Protein AF-A0A3N5QAY3-F1 (afdb_monomer_lite)

Secondary structure (DSSP, 8-state):
-HHHHHHHHHHGGGG-PPPP--S-HHHHHHHHHS-TT---------SSSSTTHHHHHH-GGGTS-HHHHHHHTTTS-GGGSS-GGG--

pLDDT: mean 85.45, std 8.14, range [61.5, 97.25]

Structure (mmCIF, N/CA/C/O backbone):
data_AF-A0A3N5QAY3-F1
#
_entry.id   AF-A0A3N5QAY3-F1
#
loop_
_atom_site.group_PDB
_atom_site.id
_atom_site.type_symbol
_atom_site.label_atom_id
_atom_site.label_alt_id
_atom_site.label_comp_id
_atom_site.label_asym_id
_atom_site.label_entity_id
_atom_site.label_seq_id
_atom_site.pdbx_PDB_ins_code
_atom_site.Cartn_x
_atom_site.Cartn_y
_atom_site.Cartn_z
_atom_site.occupancy
_atom_site.B_iso_or_equiv
_atom_site.auth_seq_id
_atom_site.auth_comp_id
_atom_site.auth_asym_id
_atom_site.auth_atom_id
_atom_site.pdbx_PDB_model_num
ATOM 1 N N . MET A 1 1 ? 14.929 28.259 36.347 1.00 61.50 1 MET A N 1
ATOM 2 C CA . MET A 1 1 ? 15.194 27.243 35.297 1.00 61.50 1 MET A CA 1
ATOM 3 C C . MET A 1 1 ? 14.246 26.054 35.385 1.00 61.50 1 MET A C 1
ATOM 5 O O . MET A 1 1 ? 13.589 25.781 34.395 1.00 61.50 1 MET A O 1
ATOM 9 N N . LYS A 1 2 ? 14.097 25.400 36.549 1.00 70.00 2 LYS A N 1
ATOM 10 C CA . LYS A 1 2 ? 13.155 24.274 36.722 1.00 70.00 2 LYS A CA 1
ATOM 11 C C . LYS A 1 2 ? 11.707 24.635 36.352 1.00 70.00 2 LYS A C 1
ATOM 13 O O . LYS A 1 2 ? 11.099 23.920 35.576 1.00 70.00 2 LYS A O 1
ATOM 18 N N . THR A 1 3 ? 11.215 25.794 36.796 1.00 76.38 3 THR A N 1
ATOM 19 C CA . THR A 1 3 ? 9.858 26.295 36.497 1.00 76.38 3 THR A CA 1
ATOM 20 C C . THR A 1 3 ? 9.594 26.534 35.009 1.00 76.38 3 THR A C 1
ATOM 22 O O . THR A 1 3 ? 8.518 26.210 34.522 1.00 76.38 3 THR A O 1
ATOM 25 N N . ILE A 1 4 ? 10.584 27.046 34.272 1.00 81.88 4 ILE A N 1
ATOM 26 C CA . ILE A 1 4 ? 10.495 27.248 32.817 1.00 81.88 4 ILE A CA 1
ATOM 27 C C . ILE A 1 4 ? 10.427 25.894 32.104 1.00 81.88 4 ILE A C 1
ATOM 29 O O . ILE A 1 4 ? 9.622 25.717 31.197 1.00 81.88 4 ILE A O 1
ATOM 33 N N . PHE A 1 5 ? 11.221 24.920 32.555 1.00 79.94 5 PHE A N 1
ATOM 34 C CA . PHE A 1 5 ? 11.211 23.566 32.004 1.00 79.94 5 PHE A CA 1
ATOM 35 C C . PHE A 1 5 ? 9.872 22.856 32.252 1.00 79.94 5 PHE A C 1
ATOM 37 O O . PHE A 1 5 ? 9.342 22.204 31.358 1.00 79.94 5 PHE A O 1
ATOM 44 N N . THR A 1 6 ? 9.284 23.034 33.440 1.00 80.94 6 THR A N 1
ATOM 45 C CA . THR A 1 6 ? 7.954 22.503 33.774 1.00 80.94 6 THR A CA 1
ATOM 46 C C . THR A 1 6 ? 6.856 23.141 32.922 1.00 80.94 6 THR A C 1
ATOM 48 O O . THR A 1 6 ? 5.967 22.438 32.450 1.00 80.94 6 THR A O 1
ATOM 51 N N . LEU A 1 7 ? 6.934 24.453 32.673 1.00 81.81 7 LEU A N 1
ATOM 52 C CA . LEU A 1 7 ? 5.974 25.161 31.822 1.00 81.81 7 LEU A CA 1
ATOM 53 C C . LEU A 1 7 ? 6.060 24.696 30.358 1.00 81.81 7 LEU A C 1
ATOM 55 O O . LEU A 1 7 ? 5.034 24.491 29.713 1.00 81.81 7 LEU A O 1
ATOM 59 N N . LEU A 1 8 ? 7.278 24.465 29.854 1.00 81.19 8 LEU A N 1
ATOM 60 C CA . LEU A 1 8 ? 7.509 23.959 28.499 1.00 81.19 8 LEU A CA 1
ATOM 61 C C . LEU A 1 8 ? 6.968 22.530 28.317 1.00 81.19 8 LEU A C 1
ATOM 63 O O . LEU A 1 8 ? 6.418 22.203 27.269 1.00 81.19 8 LEU A O 1
ATOM 67 N N . LEU A 1 9 ? 7.088 21.693 29.354 1.00 79.88 9 LEU A N 1
ATOM 68 C CA . LEU A 1 9 ? 6.566 20.325 29.360 1.00 79.88 9 LEU A CA 1
ATOM 69 C C . LEU A 1 9 ? 5.030 20.278 29.417 1.00 79.88 9 LEU A C 1
ATOM 71 O O . LEU A 1 9 ? 4.432 19.344 28.903 1.00 79.88 9 LEU A O 1
ATOM 75 N N . LEU A 1 10 ? 4.374 21.268 30.030 1.00 78.50 10 LEU A N 1
ATOM 76 C CA . LEU A 1 10 ? 2.908 21.351 30.027 1.00 78.50 10 LEU A CA 1
ATOM 77 C C . LEU A 1 10 ? 2.358 21.793 28.664 1.00 78.50 10 LEU A C 1
ATOM 79 O O . LEU A 1 10 ? 1.301 21.324 28.244 1.00 78.50 10 LEU A O 1
ATOM 83 N N . ALA A 1 11 ? 3.078 22.666 27.957 1.00 77.56 11 ALA A N 1
ATOM 84 C CA . ALA A 1 11 ? 2.656 23.178 26.656 1.00 77.56 11 ALA A CA 1
ATOM 85 C C . ALA A 1 11 ? 2.619 22.098 25.556 1.00 77.56 11 ALA A C 1
ATOM 87 O O . ALA A 1 11 ? 1.838 22.218 24.613 1.00 77.56 11 ALA A O 1
ATOM 88 N N . SER A 1 12 ? 3.402 21.018 25.673 1.00 71.88 12 SER A N 1
ATOM 89 C CA . SER A 1 12 ? 3.410 19.925 24.687 1.00 71.88 12 SER A CA 1
ATOM 90 C C . SER A 1 12 ? 2.125 19.086 24.684 1.00 71.88 12 SER A C 1
ATOM 92 O O . SER A 1 12 ? 1.796 18.494 23.658 1.00 71.88 12 SER A O 1
ATOM 94 N N . PHE A 1 13 ? 1.348 19.080 25.774 1.00 71.00 13 PHE A N 1
ATOM 95 C CA . PHE A 1 13 ? 0.063 18.371 25.837 1.00 71.00 13 PHE A CA 1
ATOM 96 C C . PHE A 1 13 ? -1.079 19.102 25.117 1.00 71.00 13 PHE A C 1
ATOM 98 O O . PHE A 1 13 ? -2.082 18.480 24.774 1.00 71.00 13 PHE A O 1
ATOM 105 N N . MET A 1 14 ? -0.939 20.405 24.846 1.00 70.38 14 MET A N 1
ATOM 106 C CA . MET A 1 14 ? -1.992 21.207 24.203 1.00 70.38 14 MET A CA 1
ATOM 107 C C . MET A 1 14 ? -2.144 20.915 22.700 1.00 70.38 14 MET A C 1
ATOM 109 O O . MET A 1 14 ? -3.132 21.325 22.099 1.00 70.38 14 MET A O 1
ATOM 113 N N . PHE A 1 15 ? -1.200 20.185 22.094 1.00 67.75 15 PHE A N 1
ATOM 114 C CA . PHE A 1 15 ? -1.217 19.816 20.672 1.00 67.75 15 PHE A CA 1
ATOM 115 C C . PHE A 1 15 ? -1.671 18.374 20.414 1.00 67.75 15 PHE A C 1
ATOM 117 O O . PHE A 1 15 ? -1.387 17.821 19.350 1.00 67.75 15 PHE A O 1
ATOM 124 N N . ALA A 1 16 ? -2.380 17.746 21.357 1.00 70.06 16 ALA A N 1
ATOM 125 C CA . ALA A 1 16 ? -3.055 16.484 21.084 1.00 70.06 16 ALA A CA 1
ATOM 126 C C . ALA A 1 16 ? -4.087 16.703 19.962 1.00 70.06 16 ALA A C 1
ATOM 128 O O . ALA A 1 16 ? -5.150 17.284 20.177 1.00 70.06 16 ALA A O 1
ATOM 129 N N . GLN A 1 17 ? -3.745 16.283 18.742 1.00 74.94 17 GLN A N 1
ATOM 130 C CA . GLN A 1 17 ? -4.667 16.308 17.613 1.00 74.94 17 GLN A CA 1
ATOM 131 C C . GLN A 1 17 ? -5.907 15.494 17.987 1.00 74.94 17 GLN A C 1
ATOM 133 O O . GLN A 1 17 ? -5.787 14.365 18.468 1.00 74.94 17 GLN A O 1
ATOM 138 N N . ALA A 1 18 ? -7.095 16.070 17.778 1.00 74.56 18 ALA A N 1
ATOM 139 C CA . ALA A 1 18 ? -8.334 15.327 17.945 1.00 74.56 18 ALA A CA 1
ATOM 140 C C . ALA A 1 18 ? -8.265 14.063 17.070 1.00 74.56 18 ALA A C 1
ATOM 142 O O . ALA A 1 18 ? -7.863 14.161 15.903 1.00 74.56 18 ALA A O 1
ATOM 143 N N . PRO A 1 19 ? -8.601 12.877 17.609 1.00 75.12 19 PRO A N 1
ATOM 144 C CA . PRO A 1 19 ? -8.526 11.652 16.837 1.00 75.12 19 PRO A CA 1
ATOM 145 C C . PRO A 1 19 ? -9.440 11.784 15.621 1.00 75.12 19 PRO A C 1
ATOM 147 O O . PRO A 1 19 ? -10.628 12.080 15.753 1.00 75.12 19 PRO A O 1
ATOM 150 N N . VAL A 1 20 ? -8.878 11.576 14.430 1.00 78.94 20 VAL A N 1
ATOM 151 C CA . VAL A 1 20 ? -9.680 11.509 13.210 1.00 78.94 20 VAL A CA 1
ATOM 152 C C . VAL A 1 20 ? -10.597 10.301 13.334 1.00 78.94 20 VAL A C 1
ATOM 154 O O . VAL A 1 20 ? -10.137 9.162 13.452 1.00 78.94 20 VAL A O 1
ATOM 157 N N . ASP A 1 21 ? -11.896 10.567 13.327 1.00 81.31 21 ASP A N 1
ATOM 158 C CA . ASP A 1 21 ? -12.921 9.544 13.415 1.00 81.31 21 ASP A CA 1
ATOM 159 C C . ASP A 1 21 ? -12.915 8.701 12.138 1.00 81.31 21 ASP A C 1
ATOM 161 O O . ASP A 1 21 ? -13.236 9.175 11.048 1.00 81.31 21 ASP A O 1
ATOM 165 N N . LYS A 1 22 ? -12.473 7.447 12.259 1.00 82.69 22 LYS A N 1
ATOM 166 C CA . LYS A 1 22 ? -12.268 6.561 11.105 1.00 82.69 22 LYS A CA 1
ATOM 167 C C . LYS A 1 22 ? -13.566 5.966 10.563 1.00 82.69 22 LYS A C 1
ATOM 169 O O . LYS A 1 22 ? -13.545 5.382 9.482 1.00 82.69 22 LYS A O 1
ATOM 174 N N . LEU A 1 23 ? -14.670 6.069 11.305 1.00 88.00 23 LEU A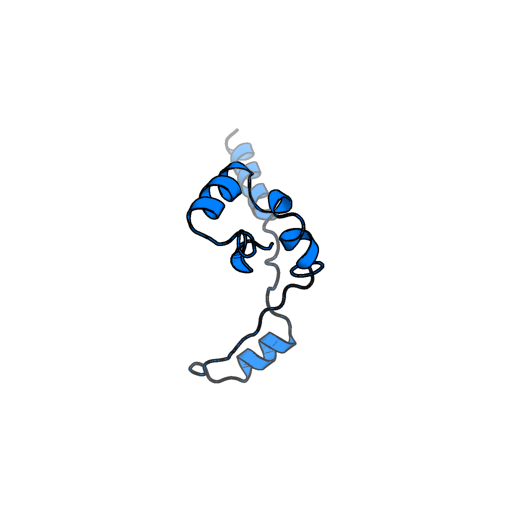 N 1
ATOM 175 C CA . LEU A 1 23 ? -15.942 5.449 10.944 1.00 88.00 23 LEU A CA 1
ATOM 176 C C . LEU A 1 23 ? -16.977 6.523 10.632 1.00 88.00 23 LEU A C 1
ATOM 178 O O . LEU A 1 23 ? -17.207 7.442 11.415 1.00 88.00 23 LEU A O 1
ATOM 182 N N . THR A 1 24 ? -17.647 6.370 9.498 1.00 86.75 24 THR A N 1
ATOM 183 C CA . THR A 1 24 ? -18.772 7.232 9.145 1.00 86.75 24 THR A CA 1
ATOM 184 C C . THR A 1 24 ? -19.967 6.958 10.067 1.00 86.75 24 THR A C 1
ATOM 186 O O . THR A 1 24 ? -20.101 5.842 10.580 1.00 86.75 24 THR A O 1
ATOM 189 N N . PRO A 1 25 ? -20.885 7.926 10.250 1.00 89.62 25 PRO A N 1
ATOM 190 C CA . PRO A 1 25 ? -22.094 7.713 11.047 1.00 89.62 25 PRO A CA 1
ATOM 191 C C . PRO A 1 25 ? -22.911 6.495 10.596 1.00 89.62 25 PRO A C 1
ATOM 193 O O . PRO A 1 25 ? -23.406 5.750 11.434 1.00 89.62 25 PRO A O 1
ATOM 196 N N . GLY A 1 26 ? -22.986 6.244 9.283 1.00 87.75 26 GLY A N 1
ATOM 197 C CA . GLY A 1 26 ? -23.694 5.084 8.734 1.00 87.75 26 GLY A CA 1
ATOM 198 C C . GLY A 1 26 ? -23.074 3.749 9.152 1.00 87.75 26 GLY A C 1
ATOM 199 O O . GLY A 1 26 ? -23.795 2.847 9.571 1.00 87.75 26 GLY A O 1
ATOM 200 N N . LEU A 1 27 ? -21.741 3.633 9.115 1.00 86.81 27 LEU A N 1
ATOM 201 C CA . LEU A 1 27 ? -21.060 2.425 9.585 1.00 86.81 27 LEU A CA 1
ATOM 202 C C . LEU A 1 27 ? -21.219 2.254 11.100 1.00 86.81 27 LEU A C 1
ATOM 204 O O . LEU A 1 27 ? -21.503 1.154 11.557 1.00 86.81 27 LEU A O 1
ATOM 208 N N . LYS A 1 28 ? -21.101 3.338 11.878 1.00 90.56 28 LYS A N 1
ATOM 209 C CA . LYS A 1 28 ? -21.307 3.300 13.336 1.00 90.56 28 LYS A CA 1
ATOM 210 C C . LYS A 1 28 ? -22.704 2.827 13.714 1.00 90.56 28 LYS A C 1
ATOM 212 O O . LYS A 1 28 ? -22.838 1.996 14.599 1.00 90.56 28 LYS A O 1
ATOM 217 N N . MET A 1 29 ? -23.726 3.341 13.035 1.00 90.62 29 MET A N 1
ATOM 218 C CA . MET A 1 29 ? -25.108 2.925 13.251 1.00 90.62 29 MET A CA 1
ATOM 219 C C . MET A 1 29 ? -25.266 1.430 12.977 1.00 90.62 29 MET A C 1
ATOM 221 O O . MET A 1 29 ? -25.772 0.711 13.830 1.00 90.62 29 MET A O 1
ATOM 225 N N . LYS A 1 30 ? -24.721 0.942 11.856 1.00 88.56 30 LYS A N 1
ATOM 226 C CA . LYS A 1 30 ? -24.803 -0.479 11.513 1.00 88.56 30 LYS A CA 1
ATOM 227 C C . LYS A 1 30 ? -24.080 -1.387 12.514 1.00 88.56 30 LYS A C 1
ATOM 229 O O . LYS A 1 30 ? -24.598 -2.449 12.830 1.00 88.56 30 LYS A O 1
ATOM 234 N N . LEU A 1 31 ? -22.919 -0.963 13.020 1.00 88.75 31 LEU A N 1
ATOM 235 C CA . LEU A 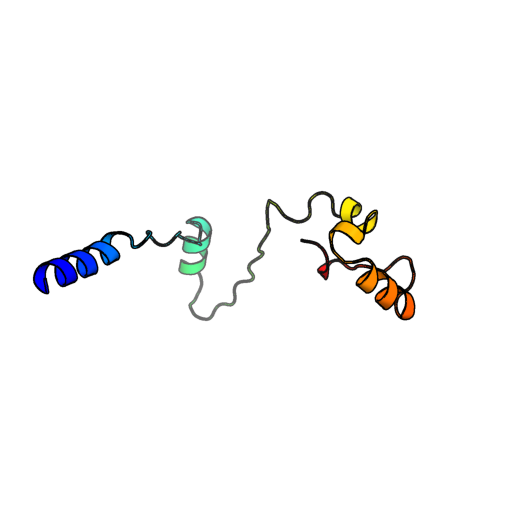1 31 ? -22.170 -1.685 14.059 1.00 88.75 31 LEU A CA 1
ATOM 236 C C . LEU A 1 31 ? -22.879 -1.677 15.423 1.00 88.75 31 LEU A C 1
ATOM 238 O O . LEU A 1 31 ? -22.694 -2.594 16.213 1.00 88.75 31 LEU A O 1
ATOM 242 N N . ASN A 1 32 ? -23.670 -0.644 15.718 1.00 90.00 32 ASN A N 1
ATOM 243 C CA . ASN A 1 32 ? -24.454 -0.579 16.953 1.00 90.00 32 ASN A CA 1
ATOM 244 C C . ASN A 1 32 ? -25.741 -1.417 16.880 1.00 90.00 32 ASN A C 1
ATOM 246 O O . ASN A 1 32 ? -26.268 -1.800 17.919 1.00 90.00 32 ASN A O 1
ATOM 250 N N . GLU A 1 33 ? -26.260 -1.662 15.675 1.00 91.06 33 GLU A N 1
ATOM 251 C CA . GLU A 1 33 ? -27.435 -2.511 15.433 1.00 91.06 33 GLU A CA 1
ATOM 252 C C . GLU A 1 33 ? -27.104 -4.010 15.397 1.00 91.06 33 GLU A C 1
ATOM 254 O O . GLU A 1 33 ? -28.007 -4.828 15.546 1.00 91.06 33 GLU A O 1
ATOM 259 N N . SER A 1 34 ? -25.842 -4.373 15.159 1.00 87.38 34 SER A N 1
ATOM 260 C CA . SER A 1 34 ? -25.386 -5.765 15.128 1.00 87.38 34 SER A CA 1
ATOM 261 C C . SER A 1 34 ? -25.124 -6.324 16.522 1.00 87.38 34 SER A C 1
ATOM 263 O O . SER A 1 34 ? -24.653 -5.606 17.409 1.00 87.38 34 SER A O 1
ATOM 265 N N . ASP A 1 35 ? -25.336 -7.627 16.692 1.00 87.81 35 ASP A N 1
ATOM 266 C CA . ASP A 1 35 ? -25.031 -8.311 17.948 1.00 87.81 35 ASP A CA 1
ATOM 267 C C . ASP A 1 35 ? -23.516 -8.347 18.215 1.00 87.81 35 ASP A C 1
ATOM 269 O O . ASP A 1 35 ? -22.701 -8.451 17.298 1.00 87.81 35 ASP A O 1
ATOM 273 N N . GLN A 1 36 ? -23.112 -8.341 19.492 1.00 81.75 36 GLN A N 1
ATOM 274 C CA . GLN A 1 36 ? -21.690 -8.307 19.889 1.00 81.75 36 GLN A CA 1
ATOM 275 C C . GLN A 1 36 ? -20.838 -9.468 19.342 1.00 81.75 36 GLN A C 1
ATOM 277 O O . GLN A 1 36 ? -19.617 -9.342 19.280 1.00 81.75 36 GLN A O 1
ATOM 282 N N .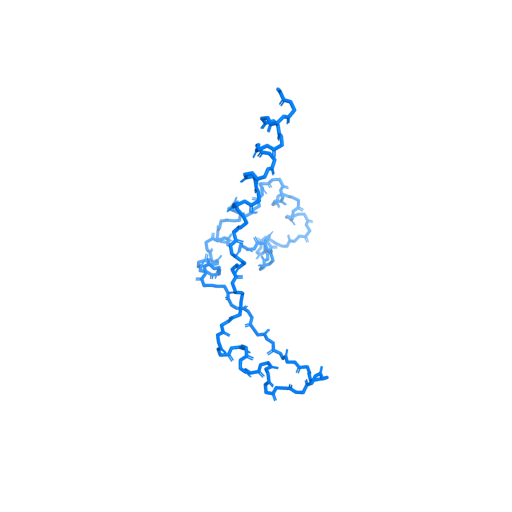 ASN A 1 37 ? -21.462 -10.581 18.950 1.00 85.25 37 ASN A N 1
ATOM 283 C CA . ASN A 1 37 ? -20.783 -11.765 18.414 1.00 85.25 37 ASN A CA 1
ATOM 284 C C . ASN A 1 37 ? -21.020 -11.971 16.909 1.00 85.25 37 ASN A C 1
ATOM 286 O O . ASN A 1 37 ? -20.614 -12.995 16.357 1.00 85.25 37 ASN A O 1
ATOM 290 N N . GLU A 1 38 ? -21.690 -11.032 16.244 1.00 87.81 38 GLU A N 1
ATOM 291 C CA . GLU A 1 38 ? -21.971 -11.116 14.817 1.00 87.81 38 GLU A CA 1
ATOM 292 C C . GLU A 1 38 ? -20.729 -10.740 13.996 1.00 87.81 38 GLU A C 1
ATOM 294 O O . GLU A 1 38 ? -20.044 -9.750 14.260 1.00 87.81 38 GLU A O 1
ATOM 299 N N . GLN A 1 39 ? -20.419 -11.541 12.975 1.00 87.94 39 GLN A N 1
ATOM 300 C CA . GLN A 1 39 ? -19.348 -11.228 12.034 1.00 87.94 39 GLN A CA 1
ATOM 301 C C . GLN A 1 39 ? -19.896 -10.396 10.879 1.00 87.94 39 GLN A C 1
ATOM 303 O O . GLN A 1 39 ? -20.779 -10.837 10.146 1.00 87.94 39 GLN A O 1
ATOM 308 N N . ILE A 1 40 ? -19.321 -9.213 10.674 1.00 86.19 40 ILE A N 1
ATOM 309 C CA . ILE A 1 40 ? -19.729 -8.304 9.602 1.00 86.19 40 ILE A CA 1
ATOM 310 C C . ILE A 1 40 ? -18.648 -8.285 8.529 1.00 86.19 40 ILE A C 1
ATOM 312 O O . ILE A 1 40 ? -17.498 -7.925 8.784 1.00 86.19 40 ILE A O 1
ATOM 316 N N . LEU A 1 41 ? -19.029 -8.643 7.305 1.00 87.25 41 LEU A N 1
ATOM 317 C CA . LEU A 1 41 ? -18.164 -8.497 6.142 1.00 87.25 41 LEU A CA 1
ATOM 318 C C . LEU A 1 41 ? -18.098 -7.022 5.733 1.00 87.25 41 LEU A C 1
ATOM 320 O O . LEU A 1 41 ? -19.104 -6.431 5.340 1.00 87.25 41 LEU A O 1
ATOM 324 N N . VAL A 1 42 ? -16.902 -6.438 5.794 1.00 84.81 42 VAL A N 1
ATOM 325 C CA . VAL A 1 42 ? -16.661 -5.039 5.422 1.00 84.81 42 VAL A CA 1
ATOM 326 C C . VAL A 1 42 ? -15.788 -4.975 4.175 1.00 84.81 42 VAL A C 1
ATOM 328 O O . VAL A 1 42 ? -14.680 -5.506 4.150 1.00 84.81 42 VAL A O 1
ATOM 331 N N . TRP A 1 43 ? -16.272 -4.268 3.156 1.00 85.50 43 TRP A N 1
ATOM 332 C CA . TRP A 1 43 ? -15.506 -3.970 1.949 1.00 85.50 43 TRP A CA 1
ATOM 333 C C . TRP A 1 43 ? -14.868 -2.588 2.060 1.00 85.50 43 TRP A C 1
ATOM 335 O O . TRP A 1 43 ? -15.564 -1.591 2.255 1.00 85.50 43 TRP A O 1
ATOM 345 N N . VAL A 1 44 ? -13.545 -2.520 1.913 1.00 82.00 44 VAL A N 1
ATOM 346 C CA . VAL A 1 44 ? -12.795 -1.259 1.907 1.00 82.00 44 VAL A CA 1
ATOM 347 C C . VAL A 1 44 ? -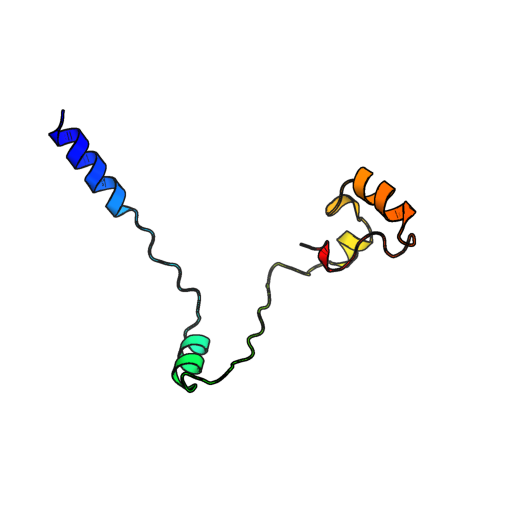12.367 -0.947 0.480 1.00 82.00 44 VAL A C 1
ATOM 349 O O . VAL A 1 44 ? -11.624 -1.710 -0.133 1.00 82.00 44 VAL A O 1
ATOM 352 N N . TYR A 1 45 ? -12.820 0.197 -0.029 1.00 79.19 45 TYR A N 1
ATOM 353 C CA . TYR A 1 45 ? -12.436 0.713 -1.338 1.00 79.19 45 TYR A CA 1
ATOM 354 C C . TYR A 1 45 ? -11.601 1.977 -1.167 1.00 79.19 45 TYR A C 1
ATOM 356 O O . TYR A 1 45 ? -11.963 2.882 -0.413 1.00 79.19 45 TYR A O 1
ATOM 364 N N . PHE A 1 46 ? -10.494 2.052 -1.895 1.00 78.12 46 PHE A N 1
ATOM 365 C CA . PHE A 1 46 ? -9.649 3.236 -1.945 1.00 78.12 46 PHE A CA 1
ATOM 366 C C . PHE A 1 46 ? -10.030 4.066 -3.170 1.00 78.12 46 PHE A C 1
ATOM 368 O O . PHE A 1 46 ? -10.018 3.561 -4.289 1.00 78.12 46 PHE A O 1
ATOM 375 N N . LYS A 1 47 ? -10.392 5.335 -2.959 1.00 78.25 47 LYS A N 1
ATOM 376 C CA . LYS A 1 47 ? -10.830 6.247 -4.035 1.00 78.25 47 LYS A CA 1
ATOM 377 C C . LYS A 1 47 ? -9.692 6.707 -4.952 1.00 78.25 47 LYS A C 1
ATOM 379 O O . LYS A 1 47 ? -9.935 7.210 -6.041 1.00 78.25 47 LYS A O 1
ATOM 384 N N . ASP A 1 48 ? -8.469 6.598 -4.460 1.00 77.06 48 ASP A N 1
ATOM 385 C CA . ASP A 1 48 ? -7.231 7.104 -5.041 1.00 77.06 48 ASP A CA 1
ATOM 386 C C . ASP A 1 48 ? -6.323 5.986 -5.567 1.00 77.06 48 ASP A C 1
ATOM 388 O O . ASP A 1 48 ? -5.295 6.273 -6.175 1.00 77.06 48 ASP A O 1
ATOM 392 N N . LYS A 1 49 ? -6.709 4.718 -5.377 1.00 73.06 49 LYS A N 1
ATOM 393 C CA . LYS A 1 49 ? -5.950 3.552 -5.840 1.00 73.06 49 LYS A CA 1
ATOM 394 C C . LYS A 1 49 ? -6.660 2.837 -6.979 1.00 73.06 49 LYS A C 1
ATOM 396 O O . LYS A 1 49 ? -7.885 2.834 -7.075 1.00 73.06 49 LYS A O 1
ATOM 401 N N . GLY A 1 50 ? -5.882 2.183 -7.837 1.00 70.25 50 GLY A N 1
ATOM 402 C CA . GLY A 1 50 ? -6.407 1.344 -8.915 1.00 70.25 50 GLY A CA 1
ATOM 403 C C . GLY A 1 50 ? -6.939 2.086 -10.146 1.00 70.25 50 GLY A C 1
ATOM 404 O O . GLY A 1 50 ? -7.430 1.424 -11.059 1.00 70.25 50 GLY A O 1
ATOM 405 N N . LEU A 1 51 ? -6.816 3.415 -10.214 1.00 74.31 51 LEU A N 1
ATOM 406 C CA . LEU A 1 51 ? -6.929 4.144 -11.479 1.00 74.31 51 LEU A CA 1
ATOM 407 C C . LEU A 1 51 ? -5.694 3.845 -12.340 1.00 74.31 51 LEU A C 1
ATOM 409 O O . LEU A 1 51 ? -4.577 3.803 -11.831 1.00 74.31 51 LEU A O 1
ATOM 413 N N . ASN A 1 52 ? -5.895 3.647 -13.645 1.00 80.38 52 ASN A N 1
ATOM 414 C CA . ASN A 1 52 ? -4.822 3.446 -14.627 1.00 80.38 52 ASN A CA 1
ATOM 415 C C . ASN A 1 52 ? -3.871 2.272 -14.319 1.00 80.38 52 ASN A C 1
ATOM 417 O O . ASN A 1 52 ? -2.663 2.386 -14.514 1.00 80.38 52 ASN A O 1
ATOM 421 N N . LYS A 1 53 ? -4.402 1.126 -13.865 1.00 85.88 53 LYS A N 1
ATOM 422 C CA . LYS A 1 53 ? -3.602 -0.095 -13.623 1.00 85.88 53 LYS A CA 1
ATOM 423 C C . LYS A 1 53 ? -2.736 -0.469 -14.827 1.00 85.88 53 LYS A C 1
ATOM 425 O O . LYS A 1 53 ? -1.575 -0.838 -14.666 1.00 85.88 53 LYS A O 1
ATOM 430 N N . ASP A 1 54 ? -3.291 -0.291 -16.022 1.00 87.69 54 ASP A N 1
ATOM 431 C CA . ASP A 1 54 ? -2.620 -0.562 -17.291 1.00 87.69 54 ASP A CA 1
ATOM 432 C C . ASP A 1 54 ? -1.331 0.250 -17.457 1.00 87.69 54 ASP A C 1
ATOM 434 O O . ASP A 1 54 ? -0.381 -0.242 -18.052 1.00 87.69 54 ASP A O 1
ATOM 438 N N . THR A 1 55 ? -1.232 1.451 -16.877 1.00 91.12 55 THR A N 1
ATOM 439 C CA . THR A 1 55 ? 0.003 2.250 -16.899 1.00 91.12 55 THR A CA 1
ATOM 440 C C . THR A 1 55 ? 1.166 1.507 -16.247 1.00 91.12 55 THR A C 1
ATOM 442 O O . THR A 1 55 ? 2.279 1.536 -16.768 1.00 91.12 55 THR A O 1
ATOM 445 N N . TYR A 1 56 ? 0.915 0.807 -15.139 1.00 91.25 56 TYR A N 1
ATOM 446 C CA . TYR A 1 56 ? 1.943 0.042 -14.435 1.00 91.25 56 TYR A CA 1
ATOM 447 C C . TYR A 1 56 ? 2.282 -1.259 -15.165 1.00 91.25 56 TYR A C 1
ATOM 449 O O . TYR A 1 56 ? 3.453 -1.608 -15.263 1.00 91.25 56 TYR A O 1
ATOM 457 N N . PHE A 1 57 ? 1.290 -1.947 -15.741 1.00 91.94 57 PHE A N 1
ATOM 458 C CA . PHE A 1 57 ? 1.538 -3.153 -16.543 1.00 91.94 57 PHE A CA 1
ATOM 459 C C . PHE A 1 57 ? 2.277 -2.855 -17.853 1.00 91.94 57 PHE A C 1
ATOM 461 O O . PHE A 1 57 ? 3.161 -3.616 -18.239 1.00 91.94 57 PHE A O 1
ATOM 468 N N . ASN A 1 58 ? 1.973 -1.726 -18.496 1.00 92.06 58 ASN A N 1
ATOM 469 C CA . ASN A 1 58 ? 2.649 -1.276 -19.714 1.00 92.06 58 ASN A CA 1
ATOM 470 C C . ASN A 1 58 ? 4.038 -0.688 -19.432 1.00 92.06 58 ASN A C 1
ATOM 472 O O . ASN A 1 58 ? 4.897 -0.699 -20.311 1.00 92.06 58 ASN A O 1
ATOM 476 N N . ASN A 1 59 ? 4.275 -0.181 -18.217 1.00 93.31 59 ASN A N 1
ATOM 477 C CA . ASN A 1 59 ? 5.581 0.301 -17.779 1.00 93.31 59 ASN A CA 1
ATOM 478 C C . ASN A 1 59 ? 5.922 -0.176 -16.350 1.00 93.31 59 ASN A C 1
ATOM 480 O O . ASN A 1 59 ? 5.818 0.595 -15.389 1.00 93.31 59 ASN A O 1
ATOM 484 N N . PRO A 1 60 ? 6.389 -1.431 -16.197 1.00 93.00 60 PRO A N 1
ATOM 485 C CA . PRO A 1 60 ? 6.688 -2.020 -14.889 1.00 93.00 60 PRO A CA 1
ATOM 486 C C . PRO A 1 60 ? 7.753 -1.282 -14.069 1.00 93.00 60 PRO A C 1
ATOM 488 O O . PRO A 1 60 ? 7.784 -1.401 -12.843 1.00 93.00 60 PRO A O 1
ATOM 491 N N . LEU A 1 61 ? 8.605 -0.478 -14.714 1.00 94.69 61 LEU A N 1
ATOM 492 C CA . LEU A 1 61 ? 9.633 0.318 -14.036 1.00 94.69 61 LEU A CA 1
ATOM 493 C C . LEU A 1 61 ? 9.055 1.393 -13.101 1.00 94.69 61 LEU A C 1
ATOM 495 O O . LEU A 1 61 ? 9.778 1.935 -12.269 1.00 94.69 61 LEU A O 1
ATOM 499 N N . LEU A 1 62 ? 7.758 1.692 -13.214 1.00 92.75 62 LEU A N 1
ATOM 500 C CA . LEU A 1 62 ? 7.058 2.621 -12.327 1.00 92.75 62 LEU A CA 1
ATOM 501 C C . LEU A 1 62 ? 6.813 2.059 -10.920 1.00 92.75 62 LEU A C 1
ATOM 503 O O . LEU A 1 62 ? 6.573 2.835 -9.998 1.00 92.75 62 LEU A O 1
ATOM 507 N N . VAL A 1 63 ? 6.850 0.734 -10.752 1.00 92.31 63 VAL A N 1
ATOM 508 C CA . VAL A 1 63 ? 6.548 0.055 -9.474 1.00 92.31 63 VAL A CA 1
ATOM 509 C C . VAL A 1 63 ? 7.684 -0.827 -8.979 1.00 92.31 63 VAL A C 1
ATOM 511 O O . VAL A 1 63 ? 7.792 -1.088 -7.782 1.00 92.31 63 VAL A O 1
ATOM 514 N N . VAL A 1 64 ? 8.573 -1.265 -9.870 1.00 94.06 64 VAL A N 1
ATOM 515 C CA . VAL A 1 64 ? 9.718 -2.103 -9.513 1.00 94.06 64 VAL A CA 1
ATOM 516 C C . VAL A 1 64 ? 10.987 -1.638 -10.217 1.00 94.06 64 VAL A C 1
ATOM 518 O O . VAL A 1 64 ? 10.954 -1.072 -11.302 1.00 94.06 64 VAL A O 1
ATOM 521 N N . SER A 1 65 ? 12.144 -1.903 -9.615 1.00 96.25 65 SER A N 1
ATOM 522 C CA . SER A 1 65 ? 13.429 -1.577 -10.239 1.00 96.25 65 SER A CA 1
ATOM 523 C C . SER A 1 65 ? 13.761 -2.509 -11.407 1.00 96.25 65 SER A C 1
ATOM 525 O O . SER A 1 65 ? 13.333 -3.665 -11.448 1.00 96.25 65 SER A O 1
ATOM 527 N N . GLU A 1 66 ? 14.632 -2.055 -12.308 1.00 96.50 66 GLU A N 1
ATOM 528 C CA . GLU A 1 66 ? 15.147 -2.871 -13.414 1.00 96.50 66 GLU A CA 1
ATOM 529 C C . GLU A 1 66 ? 15.778 -4.185 -12.920 1.00 96.50 66 GLU A C 1
ATOM 531 O O . GLU A 1 66 ? 15.498 -5.263 -13.440 1.00 96.50 66 GLU A O 1
ATOM 536 N N . LYS A 1 67 ? 16.558 -4.127 -11.832 1.00 97.25 67 LYS A N 1
ATOM 537 C CA . LYS A 1 67 ? 17.156 -5.317 -11.204 1.00 97.25 67 LYS A CA 1
ATOM 538 C C . LYS A 1 67 ? 16.097 -6.317 -10.721 1.00 97.25 67 LYS A C 1
ATOM 540 O O . LYS A 1 67 ? 16.331 -7.527 -10.761 1.00 97.25 67 LYS A O 1
ATOM 545 N N . SER A 1 68 ? 14.947 -5.830 -10.247 1.00 96.38 68 SER A N 1
ATOM 546 C CA . SER A 1 68 ? 13.808 -6.680 -9.883 1.00 96.38 68 SER A CA 1
ATOM 547 C C . SER A 1 68 ? 13.237 -7.367 -11.123 1.00 96.38 68 SER A C 1
ATOM 549 O O . SER A 1 68 ? 13.108 -8.589 -11.124 1.00 96.38 68 SER A O 1
ATOM 551 N N . LEU A 1 69 ? 13.003 -6.622 -12.210 1.00 96.38 69 LEU A N 1
ATOM 552 C CA . LEU A 1 69 ? 12.504 -7.177 -13.475 1.00 96.38 69 LEU A CA 1
ATOM 553 C C . LEU A 1 69 ? 13.440 -8.241 -14.050 1.00 96.38 69 LEU A C 1
ATOM 555 O O . LEU A 1 69 ? 12.987 -9.332 -14.382 1.00 96.38 69 LEU A O 1
ATOM 559 N N . GLN A 1 70 ? 14.749 -7.983 -14.067 1.00 96.38 70 GLN A N 1
ATOM 560 C CA . GLN A 1 70 ? 15.752 -8.952 -14.522 1.00 96.38 70 GLN A CA 1
ATOM 561 C C . GLN A 1 70 ? 15.736 -10.244 -13.697 1.00 96.38 70 GLN A C 1
ATOM 563 O O . GLN A 1 70 ? 15.943 -11.330 -14.231 1.00 96.38 70 GLN A O 1
ATOM 568 N N . ARG A 1 71 ? 15.503 -10.156 -12.380 1.00 96.12 71 ARG A N 1
ATOM 569 C CA . ARG A 1 71 ? 15.337 -11.346 -11.530 1.00 96.12 71 ARG A CA 1
ATOM 570 C C . ARG A 1 71 ? 14.037 -12.079 -11.832 1.00 96.12 71 ARG A C 1
ATOM 572 O O . ARG A 1 71 ? 14.042 -13.305 -11.874 1.00 96.12 71 ARG A O 1
ATOM 579 N N . ARG A 1 72 ? 12.943 -11.342 -12.010 1.00 96.38 72 ARG A N 1
ATOM 580 C CA . ARG A 1 72 ? 11.615 -11.902 -12.270 1.00 96.38 72 ARG A CA 1
ATOM 581 C C . ARG A 1 72 ? 11.558 -12.606 -13.621 1.00 96.38 72 ARG A C 1
ATOM 583 O O . ARG A 1 72 ? 11.054 -13.717 -13.667 1.00 96.38 72 ARG A O 1
ATOM 590 N N . ALA A 1 73 ? 12.193 -12.060 -14.655 1.00 95.75 73 ALA A N 1
ATOM 591 C CA . ALA A 1 73 ? 12.295 -12.678 -15.979 1.00 95.75 73 ALA A CA 1
ATOM 592 C C . ALA A 1 73 ? 13.014 -14.045 -15.990 1.00 95.75 73 ALA A C 1
ATOM 594 O O . ALA A 1 73 ? 12.895 -14.793 -16.952 1.00 95.75 73 ALA A O 1
ATOM 595 N N . LYS A 1 74 ? 13.747 -14.407 -14.923 1.00 95.69 74 LYS A N 1
ATOM 596 C CA . LYS A 1 74 ? 14.361 -15.743 -14.783 1.00 95.69 74 LYS A CA 1
ATOM 597 C C . LYS A 1 74 ? 13.371 -16.831 -14.363 1.00 95.69 74 LYS A C 1
ATOM 599 O O . LYS A 1 74 ? 13.688 -18.007 -14.495 1.00 95.69 74 LYS A O 1
ATOM 604 N N . VAL A 1 75 ? 12.240 -16.445 -13.775 1.00 94.88 75 VAL A N 1
ATOM 605 C CA . VAL A 1 75 ? 11.288 -17.360 -13.118 1.00 94.88 75 VAL A CA 1
ATOM 606 C C . VAL A 1 75 ? 9.888 -17.221 -13.712 1.00 94.88 75 VAL A C 1
ATOM 608 O O . VAL A 1 75 ? 9.179 -18.212 -13.860 1.00 94.88 75 VAL A O 1
ATOM 611 N N . PHE A 1 76 ? 9.491 -15.997 -14.053 1.00 92.88 76 PHE A N 1
ATOM 612 C CA . PHE A 1 76 ? 8.181 -15.657 -14.588 1.00 92.88 76 PHE A CA 1
ATOM 613 C C . PHE A 1 76 ? 8.237 -15.449 -16.104 1.00 92.88 76 PHE A C 1
ATOM 615 O O . PHE A 1 76 ? 9.255 -14.983 -16.621 1.00 92.88 76 PHE A O 1
ATOM 622 N N . PRO A 1 77 ? 7.140 -15.746 -16.821 1.00 91.81 77 PRO A N 1
ATOM 623 C CA . PRO A 1 77 ? 7.035 -15.431 -18.238 1.00 91.81 77 PRO A CA 1
ATOM 624 C C . PRO A 1 77 ? 7.007 -13.911 -18.459 1.00 91.81 77 PRO A C 1
ATOM 626 O O . PRO A 1 77 ? 6.567 -13.151 -17.593 1.00 91.81 77 PRO A O 1
ATOM 629 N N . GLU A 1 78 ? 7.434 -13.468 -19.642 1.00 86.88 78 GLU A N 1
ATOM 630 C CA . GLU A 1 78 ? 7.576 -12.041 -19.980 1.00 86.88 78 GLU A CA 1
ATOM 631 C C . GLU A 1 78 ? 6.271 -11.242 -19.838 1.00 86.88 78 GLU A C 1
ATOM 633 O O . GLU A 1 78 ? 6.292 -10.062 -19.501 1.00 86.88 78 GLU A O 1
ATOM 638 N N . ASN A 1 79 ? 5.117 -11.889 -20.016 1.00 86.38 79 ASN A N 1
ATOM 639 C CA . ASN A 1 79 ? 3.802 -11.265 -19.863 1.00 86.38 79 ASN A CA 1
ATOM 640 C C . ASN A 1 79 ? 3.290 -11.206 -18.410 1.00 86.38 79 ASN A C 1
ATOM 642 O O . ASN A 1 79 ? 2.160 -10.777 -18.182 1.00 86.38 79 ASN A O 1
ATOM 646 N N . LYS A 1 80 ? 4.082 -11.658 -17.429 1.00 91.06 80 LYS A N 1
ATOM 647 C CA . LYS A 1 80 ? 3.738 -11.645 -15.995 1.00 91.06 80 LYS A CA 1
ATOM 648 C C . LYS A 1 80 ? 4.932 -11.250 -15.124 1.00 91.06 80 LYS A C 1
ATOM 650 O O . LYS A 1 80 ? 5.207 -11.878 -14.104 1.00 91.06 80 LYS A O 1
ATOM 655 N N . LEU A 1 81 ? 5.651 -10.201 -15.522 1.00 94.12 81 LEU A N 1
ATOM 656 C CA . LEU A 1 81 ? 6.770 -9.672 -14.732 1.00 94.12 81 LEU A CA 1
ATOM 657 C C . LEU A 1 81 ? 6.323 -8.891 -13.486 1.00 94.12 81 LEU A C 1
ATOM 659 O O . LEU A 1 81 ? 7.105 -8.750 -12.546 1.00 94.12 81 LEU A O 1
ATOM 663 N N . ILE A 1 82 ? 5.085 -8.399 -13.455 1.00 94.12 82 ILE A N 1
ATOM 664 C CA . ILE A 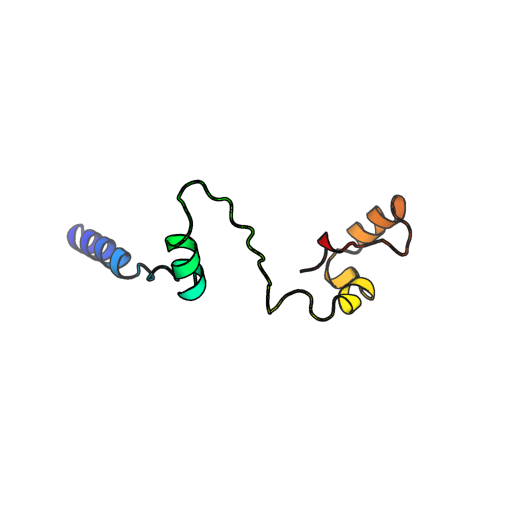1 82 ? 4.459 -7.797 -12.272 1.00 94.12 82 ILE A CA 1
ATOM 665 C C . ILE A 1 82 ? 3.028 -8.318 -12.111 1.00 94.12 82 ILE A C 1
ATOM 667 O O . ILE A 1 82 ? 2.414 -8.760 -13.087 1.00 94.12 82 ILE A O 1
ATOM 671 N N . THR A 1 83 ? 2.503 -8.282 -10.889 1.00 91.31 83 THR A N 1
ATOM 672 C CA . THR A 1 83 ? 1.156 -8.756 -10.537 1.00 91.31 83 THR A CA 1
ATOM 673 C C . THR A 1 83 ? 0.354 -7.668 -9.825 1.00 91.31 83 THR A C 1
ATOM 675 O O . THR A 1 83 ? 0.867 -6.580 -9.579 1.00 91.31 83 THR A O 1
ATOM 678 N N . ILE A 1 84 ? -0.922 -7.934 -9.510 1.00 87.38 84 ILE A N 1
ATOM 679 C CA . ILE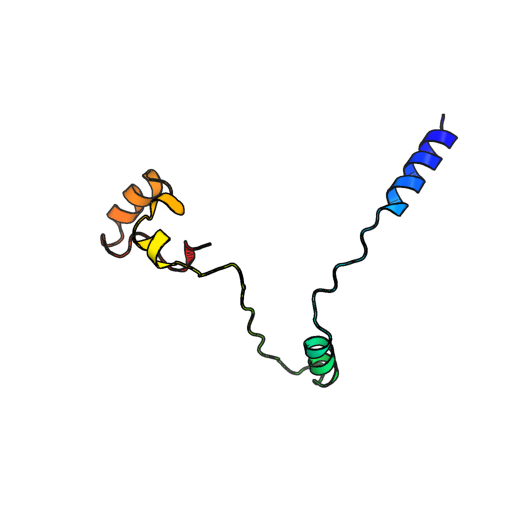 A 1 84 ? -1.822 -6.949 -8.885 1.00 87.38 84 ILE A CA 1
ATOM 680 C C . ILE A 1 84 ? -1.314 -6.462 -7.520 1.00 87.38 84 ILE A C 1
ATOM 682 O O . ILE A 1 84 ? -1.602 -5.342 -7.116 1.00 87.38 84 ILE A O 1
ATOM 686 N N . GLU A 1 85 ? -0.523 -7.289 -6.844 1.00 86.75 85 GLU A N 1
ATOM 687 C CA . GLU A 1 85 ? 0.108 -7.008 -5.558 1.00 86.75 85 GLU A CA 1
ATOM 688 C C . GLU A 1 85 ? 1.266 -6.004 -5.660 1.00 86.75 85 GLU A C 1
ATOM 690 O O . GLU A 1 85 ? 1.645 -5.416 -4.651 1.00 86.75 85 GLU A O 1
ATOM 695 N N . ASP A 1 86 ? 1.822 -5.793 -6.858 1.00 89.06 86 ASP A N 1
ATOM 696 C CA . ASP A 1 86 ? 2.857 -4.783 -7.102 1.00 89.06 86 ASP A CA 1
ATOM 697 C C . ASP A 1 86 ? 2.268 -3.383 -7.365 1.00 89.06 86 ASP A C 1
ATOM 699 O O . ASP A 1 86 ? 3.018 -2.409 -7.442 1.00 89.06 86 ASP A O 1
ATOM 703 N N . LEU A 1 87 ? 0.945 -3.265 -7.546 1.00 87.94 87 LEU A N 1
ATOM 704 C CA . LEU A 1 87 ? 0.296 -1.984 -7.828 1.00 87.94 87 LEU A CA 1
ATOM 705 C C . LEU A 1 87 ? 0.052 -1.165 -6.543 1.00 87.94 87 LEU A C 1
ATOM 707 O O . LEU A 1 87 ? -0.228 -1.741 -5.490 1.00 87.94 87 LEU A O 1
ATOM 711 N N . PRO A 1 88 ? 0.135 0.177 -6.628 1.00 80.88 88 PRO A N 1
ATOM 712 C CA . PRO A 1 88 ? -0.034 1.078 -5.484 1.00 80.88 88 PRO A CA 1
ATOM 713 C C . PRO A 1 88 ? -1.469 1.186 -4.941 1.00 80.88 88 PRO A C 1
ATOM 715 O O . PRO A 1 88 ? -2.449 1.063 -5.714 1.00 80.88 88 PRO A O 1
#

Sequence (88 aa):
MKTIFTLLLLASFMFAQAPVDKLTPGLKMKLNESDQNEQILVWVYFKDKGLNKDTYFNNPLLVVSEKSLQRRAKVFPENKLITIEDLP

Foldseek 3Di:
DVVVVVVVVVVVVVPPPDDDDPDDPVRVVVVVVDDPPDDDDDDDDDPPFDPPPVVCQVPVCVQDPPVLLVVQVVPDPPSPSDDPVSGD

Radius of gyration: 24.35 Å; chains: 1; bounding box: 45×45×57 Å